Protein AF-R2XKU0-F1 (afdb_monomer)

Foldseek 3Di:
DDPQQVVQQVVLVVLADPQKDKDKDWADDPPDPGTKIWIWIDDDPDIDIDIDDPPPDDHCVVCVVVSNVRRVVRNVVVVVVPD

Nearest PDB structures (foldseek):
  6rku-assembly1_B  TM=5.431E-01  e=4.470E-02  Escherichia coli K-12
  6rkw-assembly1_B  TM=5.113E-01  e=4.470E-02  Escherichia coli K-12
  9gbv-assembly1_D  TM=5.494E-01  e=1.020E-01  Escherichia coli
  8qqu-assembly1_D  TM=5.402E-01  e=2.051E-01  Escherichia coli
  4wpy-assembly1_A-2  TM=4.393E-01  e=6.036E-01  Mycobacterium tuberculosis H37Rv

Sequence (83 aa):
MKKVDIDVLNYVEKMVEKGTNVSFEKIHNEGFETPLIQIIVKNGGIKEFIQYDYEHINSLDDLKEHLDTQISYFNSQICKSSY

pLDDT: mean 83.8, std 10.15, range [45.25, 94.44]

Solvent-accessible surface area (backbone atoms only — not comparable to full-atom values): 5050 Å² total; per-residue (Å²): 131,59,72,47,58,54,53,42,50,55,50,49,63,70,69,45,57,89,85,48,49,69,49,78,48,76,43,79,47,98,90,46,100,63,51,38,38,36,37,39,42,36,44,92,92,47,74,49,77,52,72,49,67,61,86,82,53,86,46,52,77,79,45,42,70,61,50,51,53,53,43,53,53,52,43,53,52,54,65,63,72,74,115

Mean predicted aligned error: 5.49 Å

Structure (mmCIF, N/CA/C/O backbone):
data_AF-R2XKU0-F1
#
_entry.id   AF-R2XKU0-F1
#
loop_
_atom_site.group_PDB
_atom_site.id
_atom_site.type_symbol
_atom_site.label_atom_id
_atom_site.label_alt_id
_atom_site.label_com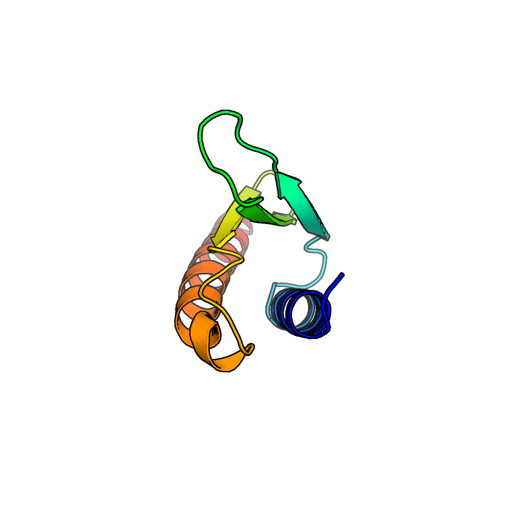p_id
_atom_site.label_asym_id
_atom_site.label_entity_id
_atom_site.label_seq_id
_atom_site.pdbx_PDB_ins_code
_atom_site.Cartn_x
_atom_site.Cartn_y
_atom_site.Cartn_z
_atom_site.occupancy
_atom_site.B_iso_or_equiv
_atom_site.auth_seq_id
_atom_site.auth_comp_id
_atom_site.auth_asym_id
_atom_site.auth_atom_id
_atom_site.pdbx_PDB_model_num
ATOM 1 N N . MET A 1 1 ? -2.789 2.862 -16.859 1.00 69.38 1 MET A N 1
ATOM 2 C CA . MET A 1 1 ? -2.237 2.260 -15.624 1.00 69.38 1 MET A CA 1
ATOM 3 C C . MET A 1 1 ? -1.573 0.947 -15.989 1.00 69.38 1 MET A C 1
ATOM 5 O O . MET A 1 1 ? -2.126 0.235 -16.821 1.00 69.38 1 MET A O 1
ATOM 9 N N . LYS A 1 2 ? -0.389 0.661 -15.436 1.00 75.25 2 LYS A N 1
ATOM 10 C CA . LYS A 1 2 ? 0.222 -0.676 -15.509 1.00 75.25 2 LYS A CA 1
ATOM 11 C C . LYS A 1 2 ? -0.571 -1.623 -14.602 1.00 75.25 2 LYS A C 1
ATOM 13 O O . LYS A 1 2 ? -1.287 -1.174 -13.712 1.00 75.25 2 LYS A O 1
ATOM 18 N N . LYS A 1 3 ? -0.408 -2.932 -14.803 1.00 84.38 3 LYS A N 1
ATOM 19 C CA . LYS A 1 3 ? -1.017 -3.953 -13.939 1.00 84.38 3 LYS A CA 1
ATOM 20 C C . LYS A 1 3 ? -0.614 -3.775 -12.467 1.00 84.38 3 LYS A C 1
ATOM 22 O O . LYS A 1 3 ? -1.481 -3.806 -11.605 1.00 84.3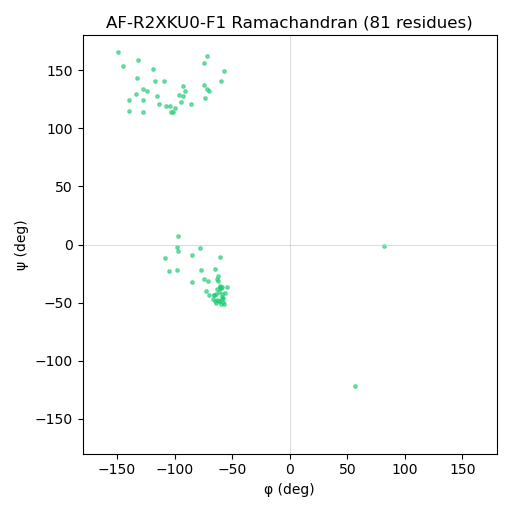8 3 LYS A O 1
ATOM 27 N N . VAL A 1 4 ? 0.663 -3.475 -12.212 1.00 84.44 4 VAL A N 1
ATOM 28 C CA . VAL A 1 4 ? 1.178 -3.231 -10.855 1.00 84.44 4 VAL A CA 1
ATOM 29 C C . VAL A 1 4 ? 0.457 -2.078 -10.145 1.00 84.44 4 VAL A C 1
ATOM 31 O O . VAL A 1 4 ? 0.159 -2.201 -8.968 1.00 84.44 4 VAL A O 1
ATOM 34 N N . ASP A 1 5 ? 0.072 -1.013 -10.859 1.00 82.69 5 ASP A N 1
ATOM 35 C CA . ASP A 1 5 ? -0.657 0.128 -10.274 1.00 82.69 5 ASP A CA 1
ATOM 36 C C . ASP A 1 5 ? -2.015 -0.310 -9.702 1.00 82.69 5 ASP A C 1
ATOM 38 O O . ASP A 1 5 ? -2.423 0.126 -8.629 1.00 82.69 5 ASP A O 1
ATOM 42 N N . ILE A 1 6 ? -2.709 -1.194 -10.428 1.00 87.62 6 ILE A N 1
ATOM 43 C CA . ILE A 1 6 ? -4.004 -1.750 -10.018 1.00 87.62 6 ILE A CA 1
ATOM 44 C C . ILE A 1 6 ? -3.816 -2.694 -8.830 1.00 87.62 6 ILE A C 1
ATOM 46 O O . ILE A 1 6 ? -4.592 -2.642 -7.880 1.00 87.62 6 ILE A O 1
ATOM 50 N N . ASP A 1 7 ? -2.786 -3.538 -8.873 1.00 90.69 7 ASP A N 1
ATOM 51 C CA . ASP A 1 7 ? -2.500 -4.497 -7.805 1.00 90.69 7 ASP A CA 1
ATOM 52 C C . ASP A 1 7 ? -2.156 -3.780 -6.489 1.00 90.69 7 ASP A C 1
ATOM 54 O O . ASP A 1 7 ? -2.674 -4.150 -5.437 1.00 90.69 7 ASP A O 1
ATOM 58 N N . VAL A 1 8 ? -1.355 -2.711 -6.552 1.00 89.31 8 VAL A N 1
ATOM 59 C CA . VAL A 1 8 ? -1.025 -1.855 -5.402 1.00 89.31 8 VAL A CA 1
ATOM 60 C C . VAL A 1 8 ? -2.274 -1.139 -4.885 1.00 89.31 8 VAL A C 1
ATOM 62 O O . VAL A 1 8 ? -2.543 -1.207 -3.688 1.00 89.31 8 VAL A O 1
ATOM 65 N N . LEU A 1 9 ? -3.075 -0.506 -5.751 1.00 89.94 9 LEU A N 1
ATOM 66 C CA . LEU A 1 9 ? -4.300 0.182 -5.324 1.00 89.94 9 LEU A CA 1
ATOM 67 C C . LEU A 1 9 ? -5.271 -0.772 -4.611 1.00 89.94 9 LEU A C 1
ATOM 69 O O . LEU A 1 9 ? -5.698 -0.490 -3.492 1.00 89.94 9 LEU A O 1
ATOM 73 N N . ASN A 1 10 ? -5.552 -1.927 -5.221 1.00 92.19 10 ASN A N 1
ATOM 74 C CA . ASN A 1 10 ? -6.424 -2.954 -4.647 1.00 92.19 10 ASN A CA 1
ATOM 75 C C . ASN A 1 10 ? -5.879 -3.486 -3.315 1.00 92.19 10 ASN A C 1
ATOM 77 O O . ASN A 1 10 ? -6.649 -3.803 -2.406 1.00 92.19 10 ASN A O 1
ATOM 81 N N . TYR A 1 11 ? -4.554 -3.616 -3.199 1.00 93.56 11 TYR A N 1
ATOM 82 C CA . TYR A 1 11 ? -3.916 -4.029 -1.957 1.00 93.56 11 TYR A CA 1
ATOM 83 C C . TYR A 1 11 ? -4.153 -3.004 -0.848 1.00 93.56 11 TYR A C 1
ATOM 85 O O . TYR A 1 11 ? -4.628 -3.375 0.225 1.00 93.56 11 TYR A O 1
ATOM 93 N N . VAL A 1 12 ? -3.892 -1.720 -1.114 1.00 92.12 12 VAL A N 1
ATOM 94 C CA . VAL A 1 12 ? -4.098 -0.655 -0.124 1.00 92.12 12 VAL A CA 1
ATOM 95 C C . VAL A 1 12 ? -5.566 -0.564 0.285 1.00 92.12 12 VAL A C 1
ATOM 97 O O . VAL A 1 12 ? -5.849 -0.606 1.478 1.00 92.12 12 VAL A O 1
ATOM 100 N N . GLU A 1 13 ? -6.501 -0.531 -0.670 1.00 93.12 13 GLU A N 1
ATOM 101 C CA . GLU A 1 13 ? -7.948 -0.499 -0.394 1.00 93.12 13 GLU A CA 1
ATOM 102 C C . GLU A 1 13 ? -8.415 -1.641 0.513 1.00 93.12 13 GLU A C 1
ATOM 104 O O . GLU A 1 13 ? -9.288 -1.450 1.359 1.00 93.12 13 GLU A O 1
ATOM 109 N N . LYS A 1 14 ? -7.828 -2.833 0.361 1.00 94.44 14 LYS A N 1
ATOM 110 C CA . LYS A 1 14 ? -8.170 -4.003 1.175 1.00 94.44 14 LYS A CA 1
ATOM 111 C C . LYS A 1 14 ? -7.614 -3.931 2.601 1.00 94.44 14 LYS A C 1
ATOM 113 O O . LYS A 1 14 ? -8.188 -4.550 3.496 1.00 94.44 14 LYS A O 1
ATOM 118 N N . MET A 1 15 ? -6.485 -3.256 2.792 1.00 94.25 15 MET A N 1
ATOM 119 C CA . MET A 1 15 ? -5.712 -3.281 4.039 1.00 94.25 15 MET A CA 1
ATOM 120 C C . MET A 1 15 ? -5.986 -2.078 4.952 1.00 94.25 15 MET A C 1
ATOM 122 O O . MET A 1 15 ? -5.742 -2.151 6.158 1.00 94.25 15 MET A O 1
ATOM 126 N N . VAL A 1 16 ? -6.489 -0.968 4.409 1.00 92.75 16 VAL A N 1
ATOM 127 C CA . VAL A 1 16 ? -6.892 0.201 5.205 1.00 92.75 16 VAL A CA 1
ATOM 128 C C . VAL A 1 16 ? -8.215 -0.038 5.944 1.00 92.75 16 VAL A C 1
ATOM 130 O O . VAL A 1 16 ? -9.038 -0.858 5.539 1.00 92.75 16 VAL A O 1
ATOM 133 N N . GLU A 1 17 ? -8.439 0.701 7.033 1.00 90.06 17 GLU A N 1
ATOM 134 C CA . GLU A 1 17 ? -9.683 0.621 7.811 1.00 90.06 17 GLU A CA 1
ATOM 135 C C . GLU A 1 17 ? -10.940 0.915 6.975 1.00 90.06 17 GLU A C 1
ATOM 137 O O . GLU A 1 17 ? -10.929 1.735 6.050 1.00 90.06 17 GLU A O 1
ATOM 142 N N . LYS A 1 18 ? -12.070 0.299 7.341 1.00 87.50 18 LYS A N 1
ATOM 143 C CA . LYS A 1 18 ? -13.346 0.515 6.638 1.00 87.50 18 LYS A CA 1
ATOM 144 C C . LYS A 1 18 ? -13.770 1.985 6.690 1.00 87.50 18 LYS A C 1
ATOM 146 O O . LYS A 1 18 ? -13.658 2.649 7.715 1.00 87.50 18 LYS A O 1
ATOM 151 N N . GLY A 1 19 ? -14.314 2.480 5.578 1.00 86.25 19 GLY A N 1
ATOM 152 C CA . GLY A 1 19 ? -14.704 3.888 5.440 1.00 86.25 19 GLY A CA 1
ATOM 153 C C . GLY A 1 19 ? -13.544 4.823 5.084 1.00 86.25 19 GLY A C 1
ATOM 154 O O . GLY A 1 19 ? -13.772 6.011 4.865 1.00 86.25 19 GLY A O 1
ATOM 155 N N . THR A 1 20 ? -12.324 4.294 4.970 1.00 92.00 20 THR A N 1
ATOM 156 C CA . THR A 1 20 ? -11.190 5.010 4.389 1.00 92.00 20 THR A CA 1
ATOM 157 C C . THR A 1 20 ? -11.367 5.126 2.880 1.00 92.00 20 THR A C 1
ATOM 159 O O . THR A 1 20 ? -11.694 4.155 2.202 1.00 92.00 20 THR A O 1
ATOM 162 N N . ASN A 1 21 ? -11.141 6.323 2.354 1.00 93.38 21 ASN A N 1
ATOM 163 C CA . ASN A 1 21 ? -11.094 6.585 0.927 1.00 93.38 21 ASN A CA 1
ATOM 164 C C . ASN A 1 21 ? -9.643 6.470 0.451 1.00 93.38 21 ASN A C 1
ATOM 166 O O . ASN A 1 21 ? -8.754 7.102 1.029 1.00 93.38 21 ASN A O 1
ATOM 170 N N . VAL A 1 22 ? -9.416 5.663 -0.580 1.00 93.25 22 VAL A N 1
ATOM 171 C CA . VAL A 1 22 ? -8.112 5.499 -1.217 1.00 93.25 22 VAL A CA 1
ATOM 172 C C . VAL A 1 22 ? -8.227 6.016 -2.641 1.00 93.25 22 VAL A C 1
ATOM 174 O O . VAL A 1 22 ? -9.120 5.621 -3.385 1.00 93.25 22 VAL A O 1
ATOM 177 N N . SER A 1 23 ? -7.325 6.908 -3.027 1.00 91.00 23 SER A N 1
ATOM 178 C CA . SER A 1 23 ? -7.235 7.397 -4.397 1.00 91.00 23 SER A CA 1
ATOM 179 C C . SER A 1 23 ? -5.801 7.348 -4.893 1.00 91.00 23 SER A C 1
ATOM 181 O O . SER A 1 23 ? -4.849 7.312 -4.120 1.00 91.00 23 SER A O 1
ATOM 183 N N . PHE A 1 24 ? -5.651 7.341 -6.207 1.00 89.25 24 PHE A N 1
ATOM 184 C CA . PHE A 1 24 ? -4.372 7.192 -6.880 1.00 89.25 24 PHE A CA 1
ATOM 185 C C . PHE A 1 24 ? -4.154 8.371 -7.820 1.00 89.25 24 PHE A C 1
ATOM 187 O O . PHE A 1 24 ? -5.031 8.692 -8.623 1.00 89.25 24 PHE A O 1
ATOM 194 N N . GLU A 1 25 ? -2.976 8.983 -7.755 1.00 87.50 25 GLU A N 1
ATOM 195 C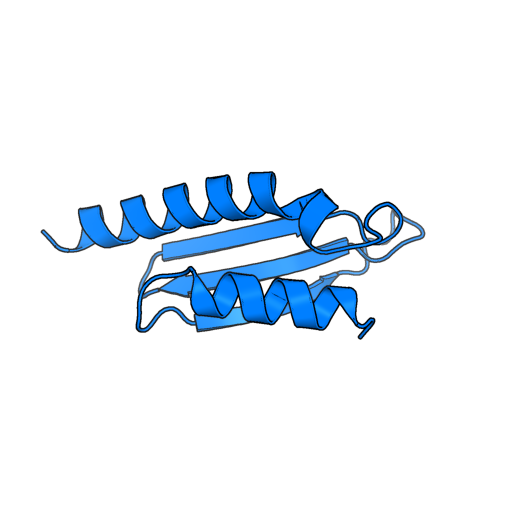 CA . GLU A 1 25 ? -2.580 10.089 -8.620 1.00 87.50 25 GLU A CA 1
ATOM 196 C C . GLU A 1 25 ? -1.175 9.863 -9.189 1.00 87.50 25 GLU A C 1
ATOM 198 O O . GLU A 1 25 ? -0.280 9.327 -8.532 1.00 87.50 25 GLU A O 1
ATOM 203 N N . LYS A 1 26 ? -0.980 10.280 -10.445 1.00 83.56 26 LYS A N 1
ATOM 204 C C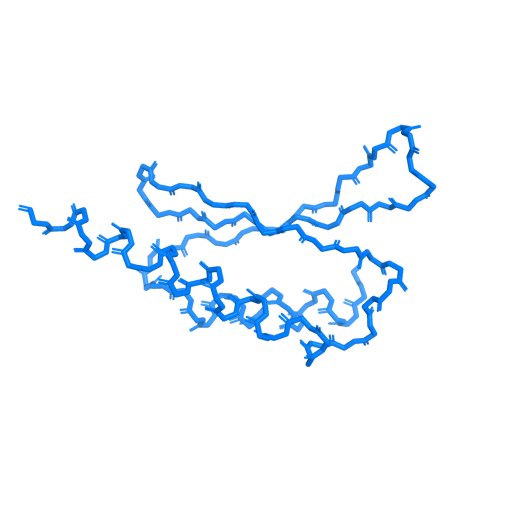A . LYS A 1 26 ? 0.341 10.346 -11.079 1.00 83.56 26 LYS A CA 1
ATOM 205 C C . LYS A 1 26 ? 0.811 11.787 -11.066 1.00 83.56 26 LYS A C 1
ATOM 207 O O . LYS A 1 26 ? 0.230 12.622 -11.758 1.00 83.56 26 LYS A O 1
ATOM 212 N N . ILE A 1 27 ? 1.874 12.061 -10.326 1.00 82.06 27 ILE A N 1
ATOM 213 C CA . ILE A 1 27 ? 2.474 13.386 -10.259 1.00 82.06 27 ILE A CA 1
ATOM 214 C C . ILE A 1 27 ? 3.607 13.453 -11.276 1.00 82.06 27 ILE A C 1
ATOM 216 O O . ILE A 1 27 ? 4.550 12.666 -11.227 1.00 82.06 27 ILE A O 1
ATOM 220 N N . HIS A 1 28 ? 3.528 14.416 -12.189 1.00 72.56 28 HIS A N 1
ATOM 221 C CA . HIS A 1 28 ? 4.684 14.803 -12.990 1.00 72.56 28 HIS A CA 1
ATOM 222 C C . HIS A 1 28 ? 5.474 15.840 -12.202 1.00 72.56 28 HIS A C 1
ATOM 224 O O . HIS A 1 28 ? 4.934 16.881 -11.833 1.00 72.56 28 HIS A O 1
ATOM 230 N N . ASN A 1 29 ? 6.734 15.534 -11.917 1.00 68.75 29 ASN A N 1
ATOM 231 C CA . ASN A 1 29 ? 7.650 16.467 -11.285 1.00 68.75 29 ASN A CA 1
ATOM 232 C C . ASN A 1 29 ? 8.597 16.986 -12.370 1.00 68.75 29 ASN A C 1
ATOM 234 O O . ASN A 1 29 ? 9.307 16.189 -12.970 1.00 68.75 29 ASN A O 1
ATOM 238 N N . GLU A 1 30 ? 8.609 18.297 -12.635 1.00 68.62 30 GLU A N 1
ATOM 239 C CA . GLU A 1 30 ? 9.390 18.903 -13.733 1.00 68.62 30 GLU A CA 1
ATOM 240 C C . GLU A 1 30 ? 10.915 18.677 -13.611 1.00 68.62 30 GLU A C 1
ATOM 242 O O . GLU A 1 30 ? 11.648 18.934 -14.561 1.00 68.62 30 GLU A O 1
ATOM 247 N N . GLY A 1 31 ? 11.398 18.168 -12.469 1.00 67.50 31 GLY A N 1
ATOM 248 C CA . GLY A 1 31 ? 12.798 17.784 -12.244 1.00 67.50 31 GLY A CA 1
ATOM 249 C C . GLY A 1 31 ? 13.130 16.294 -12.404 1.00 67.50 31 GLY A C 1
ATOM 250 O O . GLY A 1 31 ? 14.294 15.935 -12.241 1.00 67.50 31 GLY A O 1
ATOM 251 N N . PHE A 1 32 ? 12.153 15.428 -12.689 1.00 65.25 32 PHE A N 1
ATOM 252 C CA . PHE A 1 32 ? 12.360 13.985 -12.859 1.00 65.25 32 PHE A CA 1
ATOM 253 C C . PHE A 1 32 ? 11.771 13.528 -14.194 1.00 65.25 32 PHE A C 1
ATOM 255 O O . PHE A 1 32 ? 10.647 13.887 -14.539 1.00 65.25 32 PHE A O 1
ATOM 262 N N . GLU A 1 33 ? 12.523 12.722 -14.950 1.00 69.25 33 GLU A N 1
ATOM 263 C CA . GLU A 1 33 ? 12.064 12.216 -16.254 1.00 69.25 33 GLU A CA 1
ATOM 264 C C . GLU A 1 33 ? 10.853 11.284 -16.119 1.00 69.25 33 GLU A C 1
ATOM 266 O O . GLU A 1 33 ? 10.082 11.121 -17.069 1.00 69.25 33 GLU A O 1
ATOM 271 N N . THR A 1 34 ? 10.647 10.710 -14.930 1.00 69.69 34 THR A N 1
ATOM 272 C CA . THR A 1 34 ? 9.590 9.739 -14.676 1.00 69.69 34 THR A CA 1
ATOM 273 C C . THR A 1 34 ? 8.549 10.190 -13.654 1.00 69.69 34 THR A C 1
ATOM 275 O O . THR A 1 34 ? 8.857 10.864 -12.668 1.00 69.69 34 THR A O 1
ATOM 278 N N . PRO A 1 35 ? 7.263 9.867 -13.910 1.00 70.38 35 PRO A N 1
ATOM 279 C CA . PRO A 1 35 ? 6.172 10.300 -13.055 1.00 70.38 35 PRO A CA 1
ATOM 280 C C . PRO A 1 35 ? 6.225 9.561 -11.719 1.00 70.38 35 PRO A C 1
ATOM 282 O O . PRO A 1 35 ? 6.281 8.332 -11.684 1.00 70.38 35 PRO A O 1
ATOM 285 N N . LEU A 1 36 ? 6.118 10.310 -10.624 1.00 77.00 36 LEU A N 1
ATOM 286 C CA . LEU A 1 36 ? 5.939 9.743 -9.294 1.00 77.00 36 LEU A CA 1
ATOM 287 C C . LEU A 1 36 ? 4.507 9.236 -9.154 1.00 77.00 36 LEU A C 1
ATOM 289 O O . LEU A 1 36 ? 3.548 9.910 -9.550 1.00 77.00 36 LEU A O 1
ATOM 293 N N . ILE A 1 37 ? 4.349 8.056 -8.562 1.00 81.31 37 ILE A N 1
ATOM 294 C CA . ILE A 1 37 ? 3.033 7.583 -8.155 1.00 81.31 37 ILE A CA 1
ATOM 295 C C . ILE A 1 37 ? 2.780 7.984 -6.712 1.00 81.31 37 ILE A C 1
ATOM 297 O O . ILE A 1 37 ? 3.636 7.808 -5.847 1.00 81.31 37 ILE A O 1
ATOM 301 N N . GLN A 1 38 ? 1.569 8.473 -6.458 1.00 87.56 38 GLN A N 1
ATOM 302 C CA . GLN A 1 38 ? 1.081 8.780 -5.129 1.00 87.56 38 GLN A CA 1
ATOM 303 C C . GLN A 1 38 ? -0.259 8.093 -4.876 1.00 87.56 38 GLN A C 1
ATOM 305 O O . GLN A 1 38 ? -1.234 8.293 -5.599 1.00 87.56 38 GLN A O 1
ATOM 310 N N . ILE A 1 39 ? -0.313 7.315 -3.801 1.00 90.19 39 ILE A N 1
ATOM 311 C CA . ILE A 1 39 ? -1.553 6.818 -3.217 1.00 90.19 39 ILE A CA 1
ATOM 312 C C . ILE A 1 39 ? -1.933 7.749 -2.076 1.00 90.19 39 ILE A C 1
ATOM 314 O O . ILE A 1 39 ? -1.126 8.057 -1.200 1.00 90.19 39 ILE A O 1
ATOM 318 N N . ILE A 1 40 ? -3.173 8.209 -2.095 1.00 92.12 40 ILE A N 1
ATOM 319 C CA . ILE A 1 40 ? -3.741 9.103 -1.101 1.00 92.12 40 ILE A CA 1
ATOM 320 C C . ILE A 1 40 ? -4.717 8.284 -0.273 1.00 92.12 40 ILE A C 1
ATOM 322 O O . ILE A 1 40 ? -5.696 7.765 -0.802 1.00 92.12 40 ILE A O 1
ATOM 326 N N . VAL A 1 41 ? -4.463 8.192 1.027 1.00 92.31 41 VAL A N 1
ATOM 327 C CA . VAL A 1 41 ? -5.309 7.461 1.968 1.00 92.31 41 VAL A CA 1
ATOM 328 C C . VAL A 1 41 ? -5.931 8.471 2.924 1.00 92.31 41 VAL A C 1
ATOM 330 O O . VAL A 1 41 ? -5.221 9.226 3.588 1.00 92.31 41 VAL A O 1
ATOM 333 N N . LYS A 1 42 ? -7.263 8.544 2.970 1.00 93.00 42 LYS A N 1
ATOM 334 C CA . LYS A 1 42 ? -7.985 9.548 3.758 1.00 93.00 42 LYS A CA 1
ATOM 335 C C . LYS A 1 42 ? -9.121 8.932 4.558 1.00 93.00 42 LYS A C 1
ATOM 337 O O . LYS A 1 42 ? -10.005 8.290 3.998 1.00 93.00 42 LYS A O 1
ATOM 342 N N . ASN A 1 43 ? -9.165 9.226 5.852 1.00 90.88 43 ASN A N 1
ATOM 343 C CA . ASN A 1 43 ? -10.286 8.881 6.721 1.00 90.88 43 ASN A CA 1
ATOM 344 C C . ASN A 1 43 ? -10.569 10.048 7.675 1.00 90.88 43 ASN A C 1
ATOM 346 O O . ASN A 1 43 ? -9.719 10.435 8.479 1.00 90.88 43 ASN A O 1
ATOM 350 N N . GLY A 1 44 ? -11.746 10.663 7.538 1.00 87.38 44 GLY A N 1
ATOM 351 C CA . GLY A 1 44 ? -12.101 11.866 8.289 1.00 87.38 44 GLY A CA 1
ATOM 352 C C . GLY A 1 44 ? -11.094 13.006 8.079 1.00 87.38 44 GLY A C 1
ATOM 353 O O . GLY A 1 44 ? -10.884 13.463 6.950 1.00 87.38 44 GLY A O 1
ATOM 354 N N . GLY A 1 45 ? -10.495 13.472 9.181 1.00 86.25 45 GLY A N 1
ATOM 355 C CA . GLY A 1 45 ? -9.459 14.512 9.196 1.00 86.25 45 GLY A CA 1
ATOM 356 C C . GLY A 1 45 ? -8.031 14.009 8.955 1.00 86.25 45 GLY A C 1
ATOM 357 O O . GLY A 1 45 ? -7.138 14.830 8.767 1.00 86.25 45 GLY A O 1
ATOM 358 N N . ILE A 1 46 ? -7.807 12.691 8.937 1.00 88.06 46 ILE A N 1
ATOM 359 C CA . ILE A 1 46 ? -6.483 12.084 8.752 1.00 88.06 46 ILE A CA 1
ATOM 360 C C . ILE A 1 46 ? -6.261 11.834 7.259 1.00 88.06 46 ILE A C 1
ATOM 362 O O . ILE A 1 46 ? -7.130 11.289 6.569 1.00 88.06 46 ILE A O 1
ATOM 366 N N . LYS A 1 47 ? -5.094 12.242 6.755 1.00 89.88 47 LYS A N 1
ATOM 367 C CA . LYS A 1 47 ? -4.690 12.082 5.357 1.00 89.88 47 LYS A CA 1
ATOM 368 C C . LYS A 1 47 ? -3.217 11.687 5.294 1.00 89.88 47 LYS A C 1
ATOM 370 O O . LYS A 1 47 ? -2.376 12.425 5.791 1.00 89.88 47 LYS A O 1
ATOM 375 N N . GLU A 1 48 ? -2.933 10.569 4.643 1.00 89.00 48 GLU A N 1
ATOM 376 C CA . GLU A 1 48 ? -1.587 10.048 4.398 1.00 89.00 48 GLU A CA 1
ATOM 377 C C . GLU A 1 48 ? -1.321 9.955 2.894 1.00 89.00 48 GLU A C 1
ATOM 379 O O . GLU A 1 48 ? -2.239 9.781 2.082 1.00 89.00 48 GLU A O 1
ATOM 384 N N . PHE A 1 49 ? -0.049 10.087 2.530 1.00 89.12 49 PHE A N 1
ATOM 385 C CA . PHE A 1 49 ? 0.410 10.045 1.151 1.00 89.12 49 PHE A CA 1
ATOM 386 C C . PHE A 1 49 ? 1.532 9.025 1.025 1.00 89.12 49 PHE A C 1
ATOM 388 O O . PHE A 1 49 ? 2.622 9.228 1.551 1.00 89.12 49 PHE A O 1
ATOM 395 N N . ILE A 1 50 ? 1.278 7.953 0.287 1.00 87.19 50 ILE A N 1
ATOM 396 C CA . ILE A 1 50 ? 2.250 6.891 0.058 1.00 87.19 50 ILE A CA 1
ATOM 397 C C . ILE A 1 50 ? 2.799 7.071 -1.353 1.00 87.19 50 ILE A C 1
ATOM 399 O O . ILE A 1 50 ? 2.055 6.965 -2.328 1.00 87.19 50 ILE A O 1
ATOM 403 N N . GLN A 1 51 ? 4.085 7.392 -1.463 1.00 83.38 51 GLN A N 1
ATOM 404 C CA . GLN A 1 51 ? 4.755 7.641 -2.738 1.00 83.38 51 GLN A CA 1
ATOM 405 C C . GLN A 1 51 ? 5.725 6.509 -3.056 1.00 83.38 51 GLN A C 1
ATOM 407 O O . GLN A 1 51 ? 6.412 6.018 -2.163 1.00 83.38 51 GLN A O 1
ATOM 412 N N . TYR A 1 52 ? 5.800 6.116 -4.325 1.00 77.88 52 TYR A N 1
ATOM 413 C CA . TYR A 1 52 ? 6.791 5.147 -4.783 1.00 77.88 52 TYR A CA 1
ATOM 414 C C . TYR A 1 52 ? 7.282 5.449 -6.199 1.00 77.88 52 TYR A C 1
ATOM 416 O O . TYR A 1 52 ? 6.585 6.073 -7.006 1.00 77.88 52 TYR A O 1
ATOM 424 N N . ASP A 1 53 ? 8.506 5.003 -6.477 1.00 74.88 53 ASP A N 1
ATOM 425 C CA . ASP A 1 53 ? 9.170 5.196 -7.761 1.00 74.88 53 ASP A CA 1
ATOM 426 C C . ASP A 1 53 ? 8.562 4.278 -8.831 1.00 74.88 53 ASP A C 1
ATOM 428 O O . ASP A 1 53 ? 8.453 3.066 -8.655 1.00 74.88 53 ASP A O 1
ATOM 432 N N . TYR A 1 54 ? 8.139 4.851 -9.953 1.00 67.44 54 TYR A N 1
ATOM 433 C CA . TYR A 1 54 ? 7.464 4.110 -11.012 1.00 67.44 54 TYR A CA 1
ATOM 434 C C . TYR A 1 54 ? 8.398 3.263 -11.885 1.00 67.44 54 TYR A C 1
ATOM 436 O O . TYR A 1 54 ? 7.931 2.334 -12.558 1.00 67.44 54 TYR A O 1
ATOM 444 N N . GLU A 1 55 ? 9.691 3.591 -11.925 1.00 72.38 55 GLU A N 1
ATOM 445 C CA . GLU A 1 55 ? 10.659 2.908 -12.790 1.00 72.38 55 GLU A CA 1
ATOM 446 C C . GLU A 1 55 ? 11.222 1.641 -12.167 1.00 72.38 55 GLU A C 1
ATOM 448 O O . GLU A 1 55 ? 11.503 0.675 -12.877 1.00 72.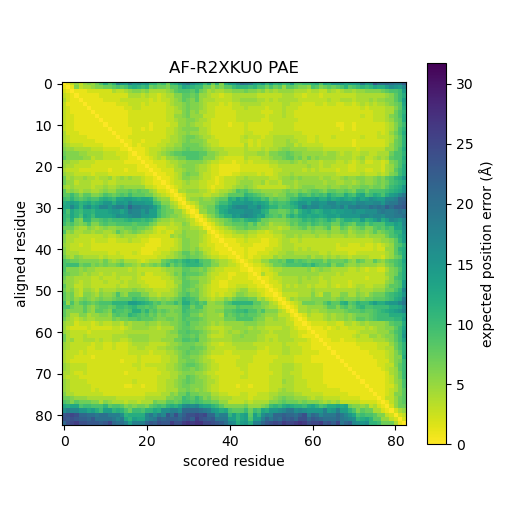38 55 GLU A O 1
ATOM 453 N N . HIS A 1 56 ? 11.362 1.627 -10.845 1.00 74.62 56 HIS A N 1
ATOM 454 C CA . HIS A 1 56 ? 12.056 0.555 -10.136 1.00 74.62 56 HIS A CA 1
ATOM 455 C C . HIS A 1 56 ? 11.128 -0.521 -9.563 1.00 74.62 56 HIS A C 1
ATOM 457 O O . HIS A 1 56 ? 11.608 -1.548 -9.086 1.00 74.62 56 HIS A O 1
ATOM 463 N N . ILE A 1 57 ? 9.810 -0.329 -9.655 1.00 79.06 57 ILE A N 1
ATOM 464 C CA . ILE A 1 57 ? 8.812 -1.272 -9.147 1.00 79.06 57 ILE A CA 1
ATOM 465 C C . ILE A 1 57 ? 8.258 -2.130 -10.283 1.00 79.06 57 ILE A C 1
ATOM 467 O O . ILE A 1 57 ? 7.599 -1.637 -11.203 1.00 79.06 57 ILE A O 1
ATOM 471 N N . ASN A 1 58 ? 8.483 -3.441 -10.184 1.00 81.19 58 ASN A N 1
ATOM 472 C CA . ASN A 1 58 ? 8.031 -4.415 -11.176 1.00 81.19 58 ASN A CA 1
ATOM 473 C C . ASN A 1 58 ? 6.814 -5.217 -10.696 1.00 81.19 58 ASN A C 1
ATOM 475 O O . ASN A 1 58 ? 6.053 -5.734 -11.517 1.00 81.19 58 ASN A O 1
ATOM 479 N N . SER A 1 59 ? 6.610 -5.308 -9.381 1.00 86.06 59 SER A N 1
ATOM 480 C CA . SER A 1 59 ? 5.558 -6.103 -8.753 1.00 86.06 59 SER A CA 1
ATOM 481 C C . SER A 1 59 ? 5.061 -5.491 -7.437 1.00 86.06 59 SER A C 1
ATOM 483 O O . SER A 1 59 ? 5.697 -4.615 -6.861 1.00 86.06 59 SER A O 1
ATOM 485 N N . LEU A 1 60 ? 3.911 -5.970 -6.947 1.00 86.12 60 LEU A N 1
ATOM 486 C CA . LEU A 1 60 ? 3.391 -5.600 -5.625 1.00 86.12 60 LEU A CA 1
ATOM 487 C C . LEU A 1 60 ? 4.355 -6.005 -4.501 1.00 86.12 60 LEU A C 1
ATOM 489 O O . LEU A 1 60 ? 4.497 -5.270 -3.527 1.00 86.12 60 LEU A O 1
ATOM 493 N N . ASP A 1 61 ? 5.008 -7.160 -4.636 1.00 89.25 61 ASP A N 1
ATOM 494 C CA . ASP A 1 61 ? 5.889 -7.698 -3.598 1.00 89.25 61 ASP A CA 1
ATOM 495 C C . ASP A 1 61 ? 7.097 -6.785 -3.337 1.00 89.25 61 ASP A C 1
ATOM 497 O O . ASP A 1 61 ? 7.520 -6.673 -2.190 1.00 89.25 61 ASP A O 1
ATOM 501 N N . ASP A 1 62 ? 7.564 -6.044 -4.351 1.00 86.31 62 ASP A N 1
ATOM 502 C CA . ASP A 1 62 ? 8.655 -5.063 -4.216 1.00 86.31 62 ASP A CA 1
ATOM 503 C C . 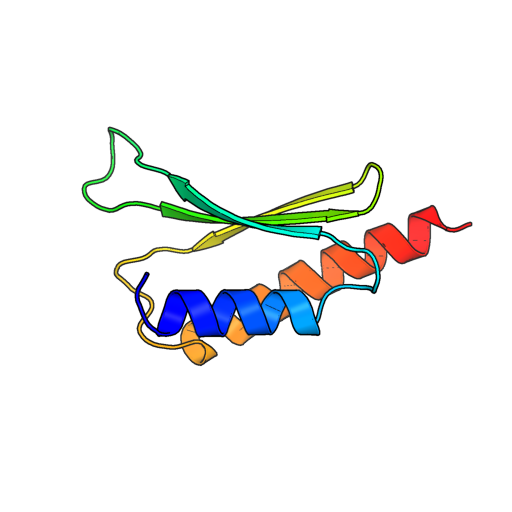ASP A 1 62 ? 8.308 -3.914 -3.249 1.00 86.31 62 ASP A C 1
ATOM 505 O O . ASP A 1 62 ? 9.193 -3.316 -2.640 1.00 86.31 62 ASP A O 1
ATOM 509 N N . LEU A 1 63 ? 7.017 -3.591 -3.100 1.00 87.25 63 LEU A N 1
ATOM 510 C CA . LEU A 1 63 ? 6.528 -2.495 -2.253 1.00 87.25 63 LEU A CA 1
ATOM 511 C C . LEU A 1 63 ? 5.813 -2.964 -0.994 1.00 87.25 63 LEU A C 1
ATOM 513 O O . LEU A 1 63 ? 5.506 -2.144 -0.129 1.00 87.25 63 LEU A O 1
ATOM 517 N N . LYS A 1 64 ? 5.497 -4.252 -0.890 1.00 89.50 64 LYS A N 1
ATOM 518 C CA . LYS A 1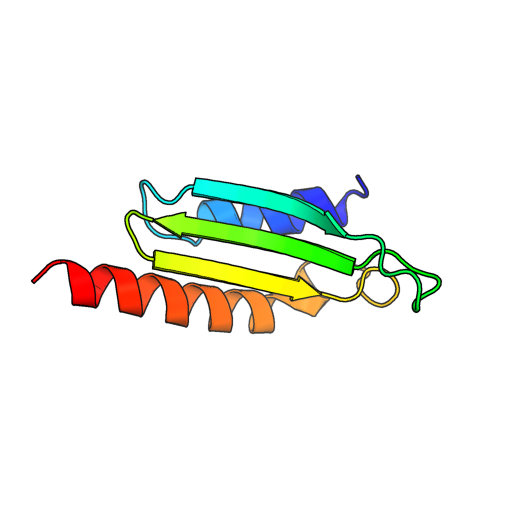 64 ? 4.522 -4.752 0.078 1.00 89.50 64 LYS A CA 1
ATOM 519 C C . LYS A 1 64 ? 4.877 -4.406 1.522 1.00 89.50 64 LYS A C 1
ATOM 521 O O . LYS A 1 64 ? 4.029 -3.893 2.239 1.00 89.50 64 LYS A O 1
ATOM 526 N N . GLU A 1 65 ? 6.132 -4.597 1.920 1.00 90.25 65 GLU A N 1
ATOM 527 C CA . GLU A 1 65 ? 6.600 -4.274 3.276 1.00 90.25 65 GLU A CA 1
ATOM 528 C C . GLU A 1 65 ? 6.499 -2.769 3.587 1.00 90.25 65 GLU A C 1
ATOM 530 O O . GLU A 1 65 ? 6.103 -2.365 4.687 1.00 90.25 65 GLU A O 1
ATOM 535 N N . HIS A 1 66 ? 6.803 -1.926 2.597 1.00 89.12 66 HIS A N 1
ATOM 536 C CA . HIS A 1 66 ? 6.670 -0.480 2.728 1.00 89.12 66 HIS A CA 1
ATOM 537 C C . HIS A 1 66 ? 5.200 -0.068 2.873 1.00 89.12 66 HIS A C 1
ATOM 539 O O . HIS A 1 66 ? 4.861 0.698 3.778 1.00 89.12 66 HIS A O 1
ATOM 545 N N . LEU A 1 67 ? 4.322 -0.617 2.026 1.00 90.81 67 LEU A N 1
ATOM 546 C CA . LEU A 1 67 ? 2.878 -0.392 2.098 1.00 90.81 67 LEU A CA 1
ATOM 547 C C . LEU A 1 67 ? 2.323 -0.838 3.452 1.00 90.81 67 LEU A C 1
ATOM 549 O O . LEU A 1 67 ? 1.610 -0.072 4.093 1.00 90.81 67 LEU A O 1
ATOM 553 N N . ASP A 1 68 ? 2.690 -2.032 3.917 1.00 92.75 68 ASP A N 1
ATOM 554 C CA . ASP A 1 68 ? 2.231 -2.586 5.193 1.00 92.75 68 ASP A CA 1
ATOM 555 C C . ASP A 1 68 ? 2.606 -1.683 6.368 1.00 92.75 68 ASP A C 1
ATOM 557 O O . ASP A 1 68 ? 1.777 -1.409 7.239 1.00 92.75 68 ASP A O 1
ATOM 561 N N . THR A 1 69 ? 3.833 -1.162 6.368 1.00 92.25 69 THR A N 1
ATOM 562 C CA . THR A 1 69 ? 4.311 -0.246 7.408 1.00 92.25 69 THR A CA 1
ATOM 563 C C . THR A 1 69 ? 3.512 1.060 7.417 1.00 92.25 69 THR A C 1
ATOM 565 O O . THR A 1 69 ? 3.042 1.488 8.474 1.00 92.25 69 THR A O 1
ATOM 568 N N . GLN A 1 70 ? 3.311 1.675 6.246 1.00 91.31 70 GLN A N 1
ATOM 569 C CA . GLN A 1 70 ? 2.566 2.933 6.112 1.00 91.31 70 GLN A CA 1
ATOM 570 C C . GLN A 1 70 ? 1.083 2.770 6.472 1.00 91.31 70 GLN A C 1
ATOM 572 O O . GLN A 1 70 ? 0.521 3.575 7.215 1.00 91.31 70 GLN A O 1
ATOM 577 N N . ILE A 1 71 ? 0.449 1.691 6.007 1.00 92.38 71 ILE A N 1
ATOM 578 C CA . ILE A 1 71 ? -0.961 1.395 6.287 1.00 92.38 71 ILE A CA 1
ATOM 579 C C . ILE A 1 71 ? -1.164 1.106 7.775 1.00 92.38 71 ILE A C 1
ATOM 581 O O . ILE A 1 71 ? -2.102 1.626 8.379 1.00 92.38 71 ILE A O 1
ATOM 585 N N . SER A 1 72 ? -0.271 0.326 8.390 1.00 92.38 72 SER A N 1
ATOM 586 C CA . SER A 1 72 ? -0.310 0.050 9.829 1.00 92.38 72 SER A CA 1
ATOM 587 C C . SER A 1 72 ? -0.211 1.339 10.649 1.00 92.38 72 SER A C 1
ATOM 589 O O . SER A 1 72 ? -1.011 1.566 11.564 1.00 92.38 72 SER A O 1
ATOM 591 N N . TYR A 1 73 ? 0.709 2.234 10.274 1.00 90.56 73 TYR A N 1
ATOM 592 C CA . TYR A 1 73 ? 0.833 3.545 10.903 1.00 90.56 73 TYR A CA 1
ATOM 593 C C . TYR A 1 73 ? -0.454 4.369 10.758 1.00 90.56 73 TYR A C 1
ATOM 595 O O . TYR A 1 73 ? -0.993 4.824 11.770 1.00 90.56 73 TYR A O 1
ATOM 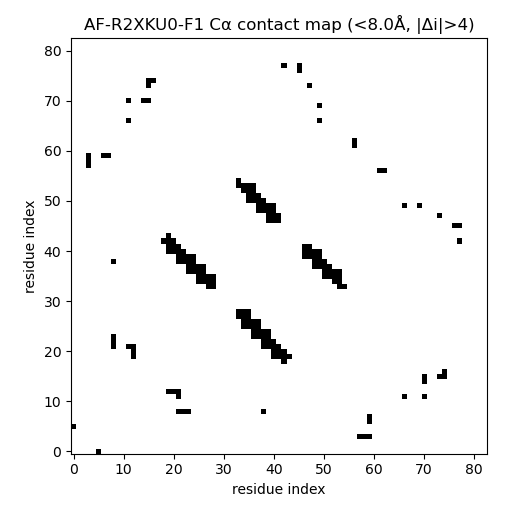603 N N . PHE A 1 74 ? -0.995 4.498 9.544 1.00 91.31 74 PHE A N 1
ATOM 604 C CA . PHE A 1 74 ? -2.240 5.224 9.274 1.00 91.31 74 PHE A CA 1
ATOM 605 C C . PHE A 1 74 ? -3.432 4.679 10.076 1.00 91.31 74 PHE A C 1
ATOM 607 O O . PHE A 1 74 ? -4.098 5.433 10.789 1.00 91.31 74 PHE A O 1
ATOM 614 N N . ASN A 1 75 ? -3.665 3.365 10.033 1.00 90.31 75 ASN A N 1
ATOM 615 C CA . ASN A 1 75 ? -4.759 2.723 10.764 1.00 90.31 75 ASN A CA 1
ATOM 616 C C . ASN A 1 75 ? -4.624 2.955 12.280 1.00 90.31 75 ASN A C 1
ATOM 618 O O . ASN A 1 75 ? -5.613 3.230 12.961 1.00 90.31 75 ASN A O 1
ATOM 622 N N . SER A 1 76 ? -3.397 2.941 12.819 1.00 89.94 76 SER A N 1
ATOM 62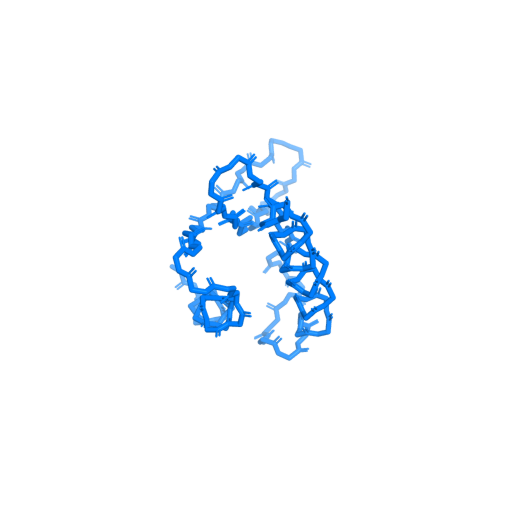3 C CA . SER A 1 76 ? -3.161 3.240 14.237 1.00 89.94 76 SER A CA 1
ATOM 624 C C . SER A 1 76 ? -3.574 4.666 14.631 1.00 89.94 76 SER A C 1
ATOM 626 O O . SER A 1 76 ? -4.015 4.885 15.763 1.00 89.94 76 SER A O 1
ATOM 628 N N . GLN A 1 77 ? -3.469 5.634 13.712 1.00 87.50 77 GLN A N 1
ATOM 629 C CA . GLN A 1 77 ? -3.892 7.016 13.944 1.00 87.50 77 GLN A CA 1
ATOM 630 C C . GLN A 1 77 ? -5.422 7.134 13.966 1.00 87.50 77 GLN A C 1
ATOM 632 O O . GLN A 1 77 ? -5.965 7.817 14.835 1.00 87.50 77 GLN A O 1
ATOM 637 N N . ILE A 1 78 ? -6.124 6.416 13.082 1.00 85.75 78 ILE A N 1
ATOM 638 C CA . ILE A 1 78 ? -7.597 6.368 13.074 1.00 85.75 78 ILE A CA 1
ATOM 639 C C . ILE A 1 78 ? -8.124 5.783 14.386 1.00 85.75 78 ILE A C 1
ATOM 641 O O . ILE A 1 78 ? -8.986 6.379 15.037 1.00 85.75 78 ILE A O 1
ATOM 645 N N . CYS A 1 79 ? -7.572 4.643 14.809 1.00 74.38 79 CYS A N 1
ATOM 646 C CA . CYS A 1 79 ? -7.982 3.979 16.045 1.00 74.38 79 CYS A CA 1
ATOM 647 C C . CYS A 1 79 ? -7.764 4.864 17.281 1.00 74.38 79 CYS A C 1
ATOM 649 O O . CYS A 1 79 ? -8.587 4.859 18.193 1.00 74.38 79 CYS A O 1
ATOM 651 N N . LYS A 1 80 ? -6.690 5.665 17.307 1.00 66.94 80 LYS A N 1
ATOM 652 C CA . LYS A 1 80 ? -6.438 6.633 18.388 1.00 66.94 80 LYS A CA 1
ATOM 653 C C . LYS A 1 80 ? -7.391 7.827 18.366 1.00 66.94 80 LYS A C 1
ATOM 655 O O . LYS A 1 80 ? -7.704 8.346 19.427 1.00 66.94 80 LYS A O 1
ATOM 660 N N . SER A 1 81 ? -7.855 8.251 17.192 1.00 57.31 81 SER A N 1
ATOM 661 C CA . SER A 1 81 ? -8.780 9.383 17.043 1.00 57.31 81 SER A CA 1
ATOM 662 C C . SER A 1 81 ? -10.241 9.042 17.382 1.00 57.31 81 SER A C 1
ATOM 664 O O . SER A 1 81 ? -11.094 9.923 17.302 1.00 57.31 81 SER A O 1
ATOM 666 N N . SER A 1 82 ? -10.539 7.779 17.709 1.00 54.66 82 SER A N 1
ATOM 667 C CA . SER A 1 82 ? -11.896 7.271 17.970 1.00 54.66 82 SER A CA 1
ATOM 668 C C . SER A 1 82 ? -12.270 7.212 19.466 1.00 54.66 82 SER A C 1
ATOM 670 O O . SER A 1 82 ? -13.322 6.666 19.798 1.00 54.66 82 SER A O 1
ATOM 672 N N . TYR A 1 83 ? -11.420 7.747 20.352 1.00 45.25 83 TYR A N 1
ATOM 673 C CA . TYR A 1 83 ? -11.631 7.879 21.805 1.00 45.25 83 TYR A CA 1
ATOM 674 C C . TYR A 1 83 ? -11.768 9.348 22.206 1.00 45.25 83 TYR A C 1
ATOM 676 O O . TYR A 1 83 ? -12.513 9.610 23.177 1.00 45.25 83 TYR A O 1
#

Organism: NCBI:txid1158614

Radius of gyration: 13.25 Å; Cα contacts (8 Å, |Δi|>4): 95; chains: 1; bounding box: 28×27×38 Å

Secondary structure (DSSP, 8-state):
--HHHHHHHHHHHHHSPTT-EEEEEEE--TT-SSPEEEEEEEETTEEEEEEE-TTT--SSHHHHHHHHHHHHHHHHHHHHTT-